Protein AF-A0A962EEI7-F1 (afdb_monomer)

Mean predicted aligned error: 3.27 Å

Sequence (74 aa):
MDFRILGLDPAPFAPFYGAPDDELRSHNILRLRVDSPVGYPDRIELRDAAVGEHVLLLNHLYLDVASPYRGRHA

pLDDT: mean 94.7, std 5.78, range [57.88, 98.25]

Solvent-accessible surface area (backbone atoms only — not comparable to full-atom values): 4768 Å² total; per-residue (Å²): 138,87,83,82,89,75,46,50,77,60,73,88,53,52,80,60,64,87,50,54,70,68,61,34,47,76,72,65,31,43,82,42,72,35,85,45,73,64,93,46,74,36,60,49,81,68,41,60,44,53,62,74,41,75,46,77,50,46,61,47,70,81,36,93,49,104,52,99,74,49,37,63,53,108

Radius of gyration: 14.07 Å; Cα contacts (8 Å, |Δi|>4): 93; chains: 1; bounding box: 35×32×29 Å

Structure (mmCIF, N/CA/C/O backbone):
data_AF-A0A962EEI7-F1
#
_entry.id   AF-A0A962EEI7-F1
#
loop_
_atom_site.group_PDB
_atom_site.id
_atom_site.type_symbol
_atom_site.label_atom_id
_atom_site.label_alt_id
_atom_site.label_comp_id
_atom_site.label_asym_id
_atom_site.label_entity_id
_atom_site.label_seq_id
_atom_site.pdbx_PDB_ins_code
_atom_site.Cartn_x
_atom_site.Cartn_y
_atom_site.Cartn_z
_atom_site.occupancy
_atom_site.B_iso_or_equiv
_atom_site.auth_seq_id
_atom_site.auth_comp_id
_atom_site.auth_asym_id
_atom_site.auth_atom_id
_atom_site.pdbx_PDB_model_num
ATOM 1 N N . MET A 1 1 ? 21.415 20.872 6.592 1.00 57.88 1 MET A N 1
ATOM 2 C CA . MET A 1 1 ? 21.546 19.800 5.582 1.00 57.88 1 MET A CA 1
ATOM 3 C C . MET A 1 1 ? 20.188 19.159 5.574 1.00 57.88 1 MET A C 1
ATOM 5 O O . MET A 1 1 ? 19.853 18.459 6.521 1.00 57.88 1 MET A O 1
ATOM 9 N N . ASP A 1 2 ? 19.376 19.543 4.599 1.00 87.06 2 ASP A N 1
ATOM 10 C CA . ASP A 1 2 ? 17.928 19.435 4.726 1.00 87.06 2 ASP A CA 1
ATOM 11 C C . ASP A 1 2 ? 17.475 18.354 3.757 1.00 87.06 2 ASP A C 1
ATOM 13 O O . ASP A 1 2 ? 17.592 18.501 2.542 1.00 87.06 2 ASP A O 1
ATOM 17 N N . PHE A 1 3 ? 17.025 17.230 4.300 1.00 89.19 3 PHE A N 1
ATOM 18 C CA . PHE A 1 3 ? 16.401 16.174 3.518 1.00 89.19 3 PHE A CA 1
ATOM 19 C C . PHE A 1 3 ? 14.883 16.349 3.554 1.00 89.19 3 PHE A C 1
ATOM 21 O O . PHE A 1 3 ? 14.320 16.888 4.508 1.00 89.19 3 PHE A O 1
ATOM 28 N N . ARG A 1 4 ? 14.215 15.882 2.499 1.00 92.94 4 ARG A N 1
ATOM 29 C CA . ARG A 1 4 ? 12.757 15.779 2.439 1.00 92.94 4 ARG A CA 1
ATOM 30 C C . ARG A 1 4 ? 12.387 14.320 2.268 1.00 92.94 4 ARG A C 1
ATOM 32 O O . ARG A 1 4 ? 12.951 13.639 1.417 1.00 92.94 4 ARG A O 1
ATOM 39 N N . ILE A 1 5 ? 11.439 13.870 3.075 1.00 93.19 5 ILE A N 1
ATOM 40 C CA . ILE A 1 5 ? 10.821 12.558 2.935 1.00 93.19 5 ILE A CA 1
ATOM 41 C C . ILE A 1 5 ? 9.503 12.792 2.205 1.00 93.19 5 ILE A C 1
ATOM 43 O O . ILE A 1 5 ? 8.703 13.623 2.630 1.00 93.19 5 ILE A O 1
ATOM 47 N N . LEU A 1 6 ? 9.326 12.109 1.081 1.00 94.94 6 LEU A N 1
ATOM 48 C CA . LEU A 1 6 ? 8.114 12.154 0.272 1.00 94.94 6 LEU A CA 1
ATOM 49 C C . LEU A 1 6 ? 7.491 10.764 0.275 1.00 94.94 6 LEU A C 1
ATOM 51 O O . LEU A 1 6 ? 8.211 9.765 0.354 1.00 94.94 6 LEU A O 1
ATOM 55 N N . GLY A 1 7 ? 6.166 10.710 0.212 1.00 95.94 7 GLY A N 1
ATOM 56 C CA . GLY A 1 7 ? 5.475 9.449 0.011 1.00 95.94 7 GLY A CA 1
ATOM 57 C C . GLY A 1 7 ? 5.616 8.936 -1.418 1.00 95.94 7 GLY A C 1
ATOM 58 O O . GLY A 1 7 ? 6.191 9.592 -2.292 1.00 95.94 7 GLY A O 1
ATOM 59 N N . LEU A 1 8 ? 5.106 7.730 -1.633 1.00 95.56 8 LEU A N 1
ATOM 60 C CA . LEU A 1 8 ? 5.076 7.086 -2.938 1.00 95.56 8 LEU A CA 1
ATOM 61 C C . LEU A 1 8 ? 4.151 7.841 -3.900 1.00 95.56 8 LEU A C 1
ATOM 63 O O . LEU A 1 8 ? 3.142 8.412 -3.493 1.00 95.56 8 LEU A O 1
ATOM 67 N N . ASP A 1 9 ? 4.477 7.797 -5.191 1.00 95.31 9 ASP A N 1
ATOM 68 C CA . ASP A 1 9 ? 3.571 8.262 -6.241 1.00 95.31 9 ASP A CA 1
ATOM 69 C C . ASP A 1 9 ? 2.280 7.416 -6.209 1.00 95.31 9 ASP A C 1
ATOM 71 O O . ASP A 1 9 ? 2.379 6.187 -6.243 1.00 95.31 9 ASP A O 1
ATOM 75 N N . PRO A 1 10 ? 1.076 8.014 -6.130 1.00 96.06 10 PRO A N 1
ATOM 76 C CA . PRO A 1 10 ? -0.179 7.268 -6.183 1.00 96.06 10 PRO A CA 1
ATOM 77 C C . PRO A 1 10 ? -0.474 6.649 -7.558 1.00 96.06 10 PRO A C 1
ATOM 79 O O . PRO A 1 10 ? -1.249 5.693 -7.634 1.00 96.06 10 PRO A O 1
ATOM 82 N N . ALA A 1 11 ? 0.102 7.172 -8.648 1.00 96.62 11 ALA A N 1
ATOM 83 C CA . ALA A 1 11 ? -0.266 6.785 -10.012 1.00 96.62 11 ALA A CA 1
ATOM 84 C C . ALA A 1 11 ? -0.147 5.271 -10.308 1.00 96.62 11 ALA A C 1
ATOM 86 O O . ALA A 1 11 ? -1.068 4.728 -10.922 1.00 96.62 11 ALA A O 1
ATOM 87 N N . PRO A 1 12 ? 0.890 4.543 -9.842 1.00 93.94 12 PRO A N 1
ATOM 88 C CA . PRO A 1 12 ? 0.999 3.094 -10.034 1.00 93.94 12 PRO A CA 1
ATOM 89 C C . PRO A 1 12 ? -0.075 2.271 -9.310 1.00 93.94 12 PRO A C 1
ATOM 91 O O . PRO A 1 12 ? -0.309 1.122 -9.678 1.00 93.94 12 PRO A O 1
ATOM 94 N N . PHE A 1 13 ? -0.712 2.827 -8.275 1.00 95.19 13 PHE A N 1
ATOM 95 C CA . PHE A 1 13 ? -1.715 2.130 -7.465 1.00 95.19 13 PHE A CA 1
ATOM 96 C C . PHE A 1 13 ? -3.149 2.487 -7.858 1.00 95.19 13 PHE A C 1
ATOM 98 O O . PHE A 1 13 ? -4.067 1.720 -7.571 1.00 95.19 13 PHE A O 1
ATOM 105 N N . ALA A 1 14 ? -3.335 3.613 -8.556 1.00 96.06 14 ALA A N 1
ATOM 106 C CA . ALA A 1 14 ? -4.633 4.109 -9.001 1.00 96.06 14 ALA A CA 1
ATOM 107 C C . ALA A 1 14 ? -5.519 3.067 -9.717 1.00 96.06 14 ALA A C 1
ATOM 109 O O . ALA A 1 14 ? -6.718 3.055 -9.438 1.00 96.06 14 ALA A O 1
ATOM 110 N N . PRO A 1 15 ? -4.992 2.154 -10.564 1.00 96.19 15 PRO A N 1
ATOM 111 C CA . PRO A 1 15 ? -5.814 1.115 -11.191 1.00 96.19 15 PRO A CA 1
ATOM 112 C C . PRO A 1 15 ? -6.512 0.173 -10.199 1.00 96.19 15 PRO A C 1
ATOM 114 O O . PRO A 1 15 ? -7.560 -0.378 -10.513 1.00 96.19 15 PRO A O 1
ATOM 117 N N . PHE A 1 16 ? -5.962 -0.005 -8.995 1.00 96.62 16 PHE A N 1
ATOM 118 C CA . PHE A 1 16 ? -6.528 -0.886 -7.969 1.00 96.62 16 PHE A CA 1
ATOM 119 C C . PHE A 1 16 ? -7.576 -0.185 -7.093 1.00 96.62 16 PHE A C 1
ATOM 121 O O . PHE A 1 16 ? -8.267 -0.831 -6.296 1.00 96.62 16 PHE A O 1
ATOM 128 N N . TYR A 1 17 ? -7.711 1.138 -7.208 1.00 94.69 17 TYR A N 1
ATOM 129 C CA . TYR A 1 17 ? -8.681 1.903 -6.433 1.00 94.69 17 TYR A CA 1
ATOM 130 C C . TYR A 1 17 ? -10.089 1.597 -6.944 1.00 94.69 17 TYR A C 1
ATOM 132 O O . TYR A 1 17 ? -10.449 1.911 -8.072 1.00 94.69 17 TYR A O 1
ATOM 140 N N . GLY A 1 18 ? -10.894 0.947 -6.102 1.00 93.62 18 GLY A N 1
ATOM 141 C CA . GLY A 1 18 ? -12.246 0.517 -6.464 1.00 93.62 18 GLY A CA 1
ATOM 142 C C . GLY A 1 18 ? -12.323 -0.782 -7.273 1.00 93.62 18 GLY A C 1
ATOM 143 O O . GLY A 1 18 ? -13.435 -1.255 -7.498 1.00 93.62 18 GLY A O 1
ATOM 144 N N . ALA A 1 19 ? -11.192 -1.404 -7.632 1.00 97.50 19 ALA A N 1
ATOM 145 C CA . ALA A 1 19 ? -11.183 -2.721 -8.269 1.00 97.50 19 ALA A CA 1
ATOM 146 C C . ALA A 1 19 ? -11.904 -3.765 -7.387 1.00 97.50 19 ALA A C 1
ATOM 148 O O . ALA A 1 19 ? -11.856 -3.664 -6.151 1.00 97.50 19 ALA A O 1
ATOM 149 N N . PRO A 1 20 ? -12.609 -4.743 -7.972 1.00 97.88 20 PRO A N 1
ATOM 150 C CA . PRO A 1 20 ? -13.302 -5.764 -7.203 1.00 97.88 20 PRO A CA 1
ATOM 151 C C . PRO A 1 20 ? -12.299 -6.707 -6.517 1.00 97.88 20 PRO A C 1
ATOM 153 O O . PRO A 1 20 ? -11.149 -6.855 -6.933 1.00 97.88 20 PRO A O 1
ATOM 156 N N . ASP A 1 21 ? -12.710 -7.323 -5.408 1.00 97.94 21 ASP A N 1
ATOM 157 C CA . ASP A 1 21 ? -11.784 -8.083 -4.561 1.00 97.94 21 ASP A CA 1
ATOM 158 C C . ASP A 1 21 ? -11.189 -9.321 -5.261 1.00 97.94 21 ASP A C 1
ATOM 160 O O . ASP A 1 21 ? -10.123 -9.795 -4.878 1.00 97.94 21 ASP A O 1
ATOM 164 N N . ASP A 1 22 ? -11.875 -9.901 -6.243 1.00 97.94 22 ASP A N 1
ATOM 165 C CA . ASP A 1 22 ? -11.366 -10.995 -7.077 1.00 97.94 22 ASP A CA 1
ATOM 166 C C . ASP A 1 22 ? -10.223 -10.535 -7.993 1.00 97.94 22 ASP A C 1
ATOM 168 O O . ASP A 1 22 ? -9.184 -11.198 -8.049 1.00 97.94 22 ASP A O 1
ATOM 172 N N . GLU A 1 23 ? -10.362 -9.365 -8.618 1.00 97.88 23 GLU A N 1
ATOM 173 C CA . GLU A 1 23 ? -9.291 -8.727 -9.385 1.00 97.88 23 GLU A CA 1
ATOM 174 C C . GLU A 1 23 ? -8.093 -8.414 -8.482 1.00 97.88 23 GLU A C 1
ATOM 176 O O . GLU A 1 23 ? -6.976 -8.841 -8.777 1.00 97.88 23 GLU A O 1
ATOM 181 N N . LEU A 1 24 ? -8.315 -7.784 -7.322 1.00 98.12 24 LEU A N 1
ATOM 182 C CA . LEU A 1 24 ? -7.245 -7.505 -6.354 1.00 98.12 24 LEU A CA 1
ATOM 183 C C . LEU A 1 24 ? -6.497 -8.782 -5.945 1.00 98.12 24 LEU A C 1
ATOM 185 O O . LEU A 1 24 ? -5.263 -8.823 -5.976 1.00 98.12 24 LEU A O 1
ATOM 189 N N . ARG A 1 25 ? -7.229 -9.858 -5.631 1.00 97.38 25 ARG A N 1
ATOM 190 C CA . ARG A 1 25 ? -6.627 -11.149 -5.265 1.00 97.38 25 ARG A CA 1
ATOM 191 C C . ARG A 1 25 ? -5.799 -11.746 -6.399 1.00 97.38 25 ARG A C 1
ATOM 193 O O . ARG A 1 25 ? -4.747 -12.315 -6.114 1.00 97.38 25 ARG A O 1
ATOM 200 N N . SER A 1 26 ? -6.207 -11.581 -7.659 1.00 96.94 26 SER A N 1
ATOM 201 C CA . SER A 1 26 ? -5.418 -12.041 -8.814 1.00 96.94 26 SER A CA 1
ATOM 202 C C . SER A 1 26 ? -4.042 -11.358 -8.901 1.00 96.94 26 SER A C 1
ATOM 204 O O . SER A 1 26 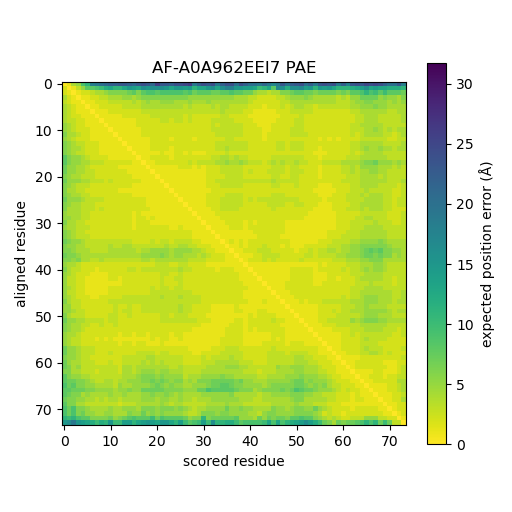? -3.068 -11.962 -9.354 1.00 96.94 26 SER A O 1
ATOM 206 N N . HIS A 1 27 ? -3.934 -10.138 -8.365 1.00 95.06 27 HIS A N 1
ATOM 207 C CA . HIS A 1 27 ? -2.694 -9.373 -8.246 1.00 95.06 27 HIS A CA 1
ATOM 208 C C . HIS A 1 27 ? -1.946 -9.586 -6.913 1.00 95.06 27 HIS A C 1
ATOM 210 O O . HIS A 1 27 ? -0.905 -8.966 -6.697 1.00 95.06 27 HIS A O 1
ATOM 216 N N . ASN A 1 28 ? -2.404 -10.492 -6.039 1.00 95.69 28 ASN A N 1
ATOM 217 C CA . ASN A 1 28 ? -1.920 -10.656 -4.657 1.00 95.69 28 ASN A CA 1
ATOM 218 C C . ASN A 1 28 ? -2.074 -9.384 -3.803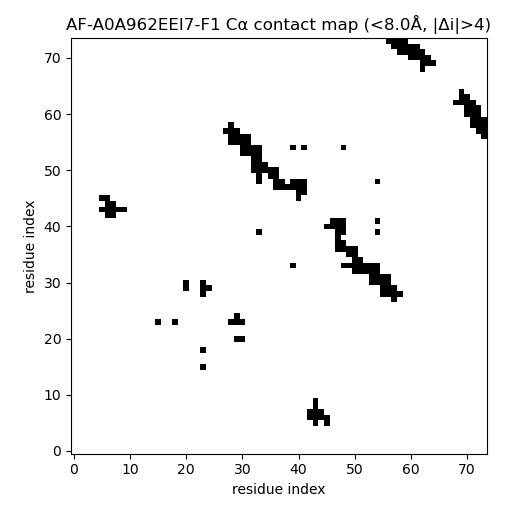 1.00 95.69 28 ASN A C 1
ATOM 220 O O . ASN A 1 28 ? -1.202 -9.057 -2.996 1.00 95.69 28 ASN A O 1
ATOM 224 N N . ILE A 1 29 ? -3.180 -8.666 -3.999 1.00 97.31 29 ILE A N 1
ATOM 225 C CA . ILE A 1 29 ? -3.549 -7.467 -3.249 1.00 97.31 29 ILE A CA 1
ATOM 226 C C . ILE A 1 29 ? -4.746 -7.800 -2.360 1.00 97.31 29 ILE A C 1
ATOM 228 O O . ILE A 1 29 ? -5.688 -8.470 -2.789 1.00 97.31 29 ILE A O 1
ATOM 232 N N . LEU A 1 30 ? -4.723 -7.317 -1.119 1.00 97.44 30 LEU A N 1
ATOM 233 C CA . LEU A 1 30 ? -5.847 -7.431 -0.192 1.00 97.44 30 LEU A CA 1
ATOM 234 C C . LEU A 1 30 ? -6.390 -6.048 0.146 1.00 97.44 30 LEU A C 1
ATOM 236 O O . LEU A 1 30 ? -5.638 -5.154 0.524 1.00 97.44 30 LEU A O 1
ATOM 240 N N . ARG A 1 31 ? -7.711 -5.888 0.065 1.00 97.75 31 ARG A N 1
ATOM 241 C CA . ARG A 1 31 ? -8.392 -4.740 0.659 1.00 97.75 31 ARG A CA 1
ATOM 242 C C . ARG A 1 31 ? -8.622 -5.019 2.137 1.00 97.75 31 ARG A C 1
ATOM 244 O O . ARG A 1 31 ? -9.255 -6.014 2.483 1.00 97.75 31 ARG A O 1
ATOM 251 N N . LEU A 1 32 ? -8.135 -4.130 2.992 1.00 97.25 32 LEU A N 1
ATOM 252 C CA . LEU A 1 32 ? -8.350 -4.189 4.433 1.00 97.25 32 LEU A CA 1
ATOM 253 C C . LEU A 1 32 ? -9.182 -2.990 4.871 1.00 97.25 32 LEU A C 1
ATOM 255 O O . LEU A 1 32 ? -9.012 -1.887 4.351 1.00 97.25 32 LEU A O 1
ATOM 259 N N . ARG A 1 33 ? -10.075 -3.208 5.835 1.00 97.62 33 ARG A N 1
ATOM 260 C CA . ARG A 1 33 ? -10.754 -2.125 6.543 1.00 97.62 33 ARG A CA 1
ATOM 261 C C . ARG A 1 33 ? -9.938 -1.783 7.780 1.00 97.62 33 ARG A C 1
ATOM 263 O O . ARG A 1 33 ? -9.632 -2.675 8.564 1.00 97.62 33 ARG A O 1
ATOM 270 N N . VAL A 1 34 ? -9.624 -0.507 7.954 1.00 98.25 34 VAL A N 1
ATOM 271 C CA . VAL A 1 34 ? -8.868 -0.019 9.108 1.00 98.25 34 VAL A CA 1
ATOM 272 C C . VAL A 1 34 ? -9.733 -0.138 10.361 1.00 98.25 34 VAL A C 1
ATOM 274 O O . VAL A 1 34 ? -10.787 0.498 10.459 1.00 98.25 34 VAL A O 1
ATOM 277 N N . ASP A 1 35 ? -9.292 -0.960 11.309 1.00 98.00 35 ASP A N 1
ATOM 278 C CA . ASP A 1 35 ? -9.982 -1.242 12.576 1.00 98.00 35 ASP A CA 1
ATOM 279 C C . ASP A 1 35 ? -9.272 -0.654 13.809 1.00 98.00 35 ASP A C 1
ATOM 281 O O . ASP A 1 35 ? -9.832 -0.643 14.904 1.00 98.00 35 ASP A O 1
ATOM 285 N N . SER A 1 36 ? -8.069 -0.111 13.619 1.00 97.19 36 SER A N 1
ATOM 286 C CA . SER A 1 36 ? -7.221 0.479 14.652 1.00 97.19 36 SER A CA 1
ATOM 287 C C . SER A 1 36 ? -6.593 1.777 14.132 1.00 97.19 36 SER A C 1
ATOM 289 O O . SER A 1 36 ? -6.266 1.855 12.950 1.00 97.19 36 SER A O 1
ATOM 291 N N . PRO A 1 37 ? -6.387 2.795 14.990 1.00 93.56 37 PRO A N 1
ATOM 292 C CA . PRO A 1 37 ? -5.745 4.055 14.601 1.00 93.56 37 PRO A CA 1
ATOM 293 C C . PRO A 1 37 ? -4.250 3.921 14.262 1.00 93.56 37 PRO A C 1
ATOM 295 O O . PRO A 1 37 ? -3.643 4.895 13.833 1.00 93.56 37 PRO A O 1
ATOM 298 N N . VAL A 1 38 ? -3.648 2.750 14.495 1.00 94.25 38 VAL A N 1
ATOM 299 C CA . VAL A 1 38 ? -2.252 2.432 14.162 1.00 94.25 38 VAL A CA 1
ATOM 300 C C . VAL A 1 38 ? -2.156 1.047 13.532 1.00 94.25 38 VAL A C 1
ATOM 302 O O . VAL A 1 38 ? -2.974 0.169 13.829 1.00 94.25 38 VAL A O 1
ATOM 305 N N . GLY A 1 39 ? -1.121 0.839 12.715 1.00 94.06 39 GLY A N 1
ATOM 306 C CA . GLY A 1 39 ? -0.834 -0.450 12.067 1.00 94.06 39 GLY A CA 1
ATOM 307 C C . GLY A 1 39 ? -1.266 -0.522 10.601 1.00 94.06 39 GLY A C 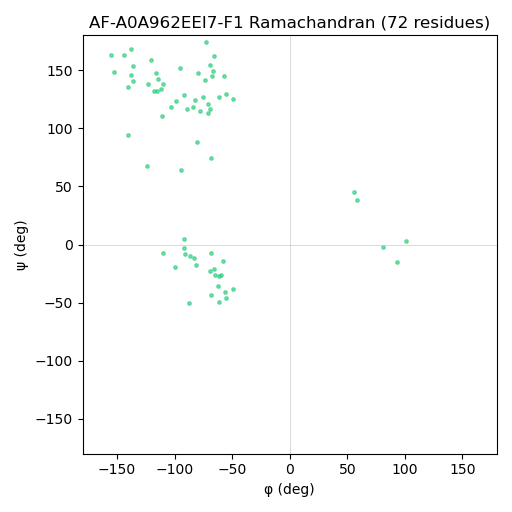1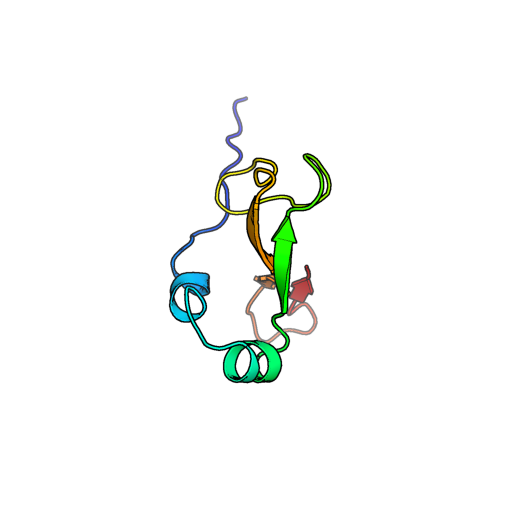
ATOM 308 O O . GLY A 1 39 ? -1.064 -1.549 9.957 1.00 94.06 39 GLY A O 1
ATOM 309 N N . TYR A 1 40 ? -1.789 0.582 10.065 1.00 96.81 40 TYR A N 1
ATOM 310 C CA . TYR A 1 40 ? -2.207 0.725 8.673 1.00 96.81 40 TYR A CA 1
ATOM 311 C C . TYR A 1 40 ? -1.485 1.924 8.036 1.00 96.81 40 TYR A C 1
ATOM 313 O O . TYR A 1 40 ? -2.120 2.943 7.759 1.00 96.81 40 TYR A O 1
ATOM 321 N N . PRO A 1 41 ? -0.152 1.851 7.846 1.00 95.94 41 PRO A N 1
ATOM 322 C CA . PRO A 1 41 ? 0.620 2.976 7.337 1.00 95.94 41 PRO A CA 1
ATOM 323 C C . PRO A 1 41 ? 0.316 3.232 5.857 1.00 95.94 41 PRO A C 1
ATOM 325 O O . PRO A 1 41 ? 0.576 2.388 4.998 1.00 95.94 41 PRO A O 1
ATOM 328 N N . ASP A 1 42 ? -0.154 4.436 5.555 1.00 96.12 42 ASP A N 1
ATOM 329 C CA . ASP A 1 42 ? -0.246 4.969 4.205 1.00 96.12 42 ASP A CA 1
ATOM 330 C C . ASP A 1 42 ? 1.144 5.440 3.752 1.00 96.12 42 ASP A C 1
ATOM 332 O O . ASP A 1 42 ? 1.743 6.367 4.307 1.00 96.12 42 ASP A O 1
ATOM 336 N N . ARG A 1 43 ? 1.683 4.773 2.729 1.00 96.12 43 ARG A N 1
ATOM 337 C CA . ARG A 1 43 ? 3.007 5.076 2.169 1.00 96.12 43 ARG A CA 1
ATOM 338 C C . ARG A 1 43 ? 2.991 6.218 1.149 1.00 96.12 43 ARG A C 1
ATOM 340 O O . ARG A 1 43 ? 4.065 6.694 0.796 1.00 96.12 43 ARG A O 1
ATOM 347 N N . ILE A 1 44 ? 1.821 6.651 0.688 1.00 95.94 44 ILE A N 1
ATOM 348 C CA . ILE A 1 44 ? 1.616 7.776 -0.235 1.00 95.94 44 ILE A CA 1
ATOM 349 C C . ILE A 1 44 ? 1.493 9.079 0.560 1.00 95.94 44 ILE A C 1
ATOM 351 O O . ILE A 1 44 ? 2.199 10.044 0.282 1.00 95.94 44 ILE A O 1
ATOM 355 N N . GLU A 1 45 ? 0.638 9.105 1.581 1.00 96.44 45 GLU A N 1
ATOM 356 C CA . GLU A 1 45 ? 0.407 10.308 2.396 1.00 96.44 45 GLU A CA 1
ATOM 357 C C . GLU A 1 45 ? 1.325 10.398 3.627 1.00 96.44 45 GLU A C 1
ATOM 359 O O . GLU A 1 45 ? 1.372 11.436 4.283 1.00 96.44 45 GLU A O 1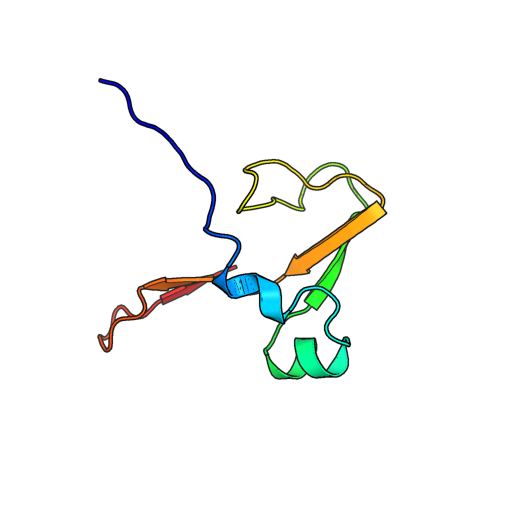
ATOM 364 N N . LEU A 1 46 ? 2.090 9.338 3.925 1.00 96.06 46 LEU A N 1
ATOM 365 C CA . LEU A 1 46 ? 2.989 9.241 5.084 1.00 96.06 46 LEU A CA 1
ATOM 366 C C . LEU A 1 46 ? 2.277 9.477 6.427 1.00 96.06 46 LEU A C 1
ATOM 368 O O . LEU A 1 46 ? 2.783 10.180 7.305 1.00 96.06 46 LEU A O 1
ATOM 372 N N . ARG A 1 47 ? 1.112 8.851 6.597 1.00 96.06 47 ARG A N 1
ATOM 373 C CA . ARG A 1 47 ? 0.316 8.866 7.832 1.00 96.06 47 ARG A CA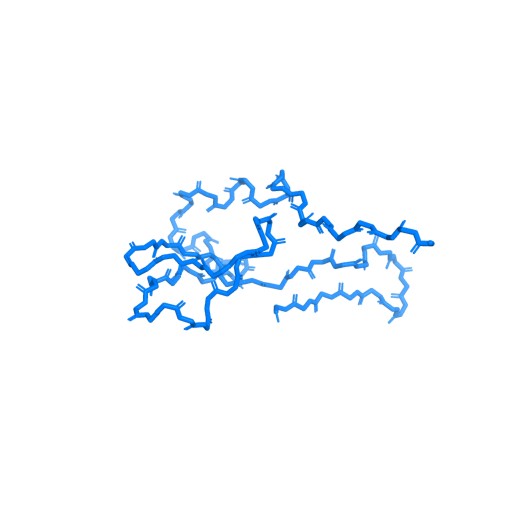 1
ATOM 374 C C . ARG A 1 47 ? -0.245 7.481 8.128 1.00 96.06 47 ARG A C 1
ATOM 376 O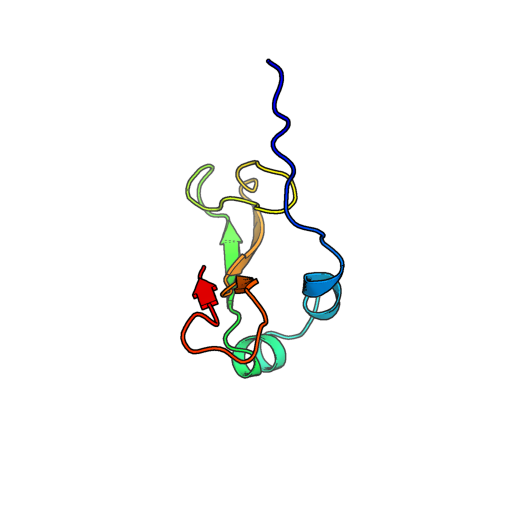 O . ARG A 1 47 ? -0.246 6.618 7.259 1.00 96.06 47 ARG A O 1
ATOM 383 N N . ASP A 1 48 ? -0.777 7.273 9.323 1.00 96.12 48 ASP A N 1
ATOM 384 C CA . ASP A 1 48 ? -1.684 6.149 9.544 1.00 96.12 48 ASP A CA 1
ATOM 385 C C . ASP A 1 48 ? -3.046 6.429 8.887 1.00 96.12 48 ASP A C 1
ATOM 387 O O . ASP A 1 48 ? -3.556 7.560 8.887 1.00 96.12 48 ASP A O 1
ATOM 391 N N . ALA A 1 49 ? -3.634 5.387 8.306 1.00 97.38 49 ALA A N 1
ATOM 392 C CA . ALA A 1 49 ? -5.000 5.433 7.814 1.00 97.38 49 ALA A CA 1
ATOM 393 C C . ALA A 1 49 ? -5.994 5.565 8.983 1.00 97.38 49 ALA A C 1
ATOM 395 O O . ALA A 1 49 ? -5.779 5.034 10.075 1.00 97.38 49 ALA A O 1
ATOM 396 N N . ALA A 1 50 ? -7.089 6.290 8.772 1.00 97.44 50 ALA A N 1
ATOM 397 C CA . ALA A 1 50 ? -8.104 6.514 9.792 1.00 97.44 50 ALA A CA 1
ATOM 398 C C . ALA A 1 50 ? -9.044 5.305 9.918 1.00 97.44 50 ALA A C 1
ATOM 400 O O . ALA A 1 50 ? -9.370 4.634 8.938 1.00 97.44 50 ALA A O 1
ATOM 401 N N . VAL A 1 51 ? -9.535 5.042 11.133 1.00 98.12 51 VAL A N 1
ATOM 402 C CA . VAL A 1 51 ? -10.503 3.962 11.388 1.00 98.12 51 VAL A CA 1
ATOM 403 C C . VAL A 1 51 ? -11.733 4.123 10.491 1.00 98.12 51 VAL A C 1
ATOM 405 O O . VAL A 1 51 ? -12.353 5.183 10.444 1.00 98.12 51 VAL A O 1
ATOM 408 N N . GLY A 1 52 ? -12.104 3.044 9.801 1.00 97.94 52 GLY A N 1
ATOM 409 C CA . GLY A 1 52 ? -13.193 3.028 8.825 1.00 97.94 52 GLY A CA 1
ATOM 410 C C . GLY A 1 52 ? -12.768 3.281 7.375 1.00 97.94 52 GLY A C 1
ATOM 411 O O . GLY A 1 52 ? -13.550 2.953 6.480 1.00 97.94 52 GLY A O 1
ATOM 412 N N . GLU A 1 53 ? -11.553 3.781 7.124 1.00 97.38 53 GLU A N 1
ATOM 413 C CA . GLU A 1 53 ? -10.973 3.817 5.778 1.00 97.38 53 GLU A CA 1
ATOM 414 C C . GLU A 1 53 ? -10.705 2.395 5.254 1.00 97.38 53 GLU A C 1
ATOM 416 O O . GLU A 1 53 ? -10.663 1.412 6.005 1.00 97.38 53 GLU A O 1
ATOM 421 N N . HIS A 1 54 ? -10.528 2.288 3.937 1.00 97.25 54 HIS A N 1
ATOM 422 C CA . HIS A 1 54 ? -10.058 1.068 3.290 1.00 97.25 54 HIS A CA 1
ATOM 423 C C . HIS A 1 54 ? -8.667 1.309 2.721 1.00 97.25 54 HIS A C 1
ATOM 425 O O . HIS A 1 54 ? -8.444 2.303 2.034 1.00 97.25 54 HIS A O 1
ATOM 431 N N . VAL A 1 55 ? -7.763 0.368 2.966 1.00 97.31 55 VAL A N 1
ATOM 432 C CA . VAL A 1 55 ? -6.392 0.395 2.449 1.00 97.31 55 VAL A CA 1
ATOM 433 C C . VAL A 1 55 ? -6.120 -0.836 1.595 1.00 97.31 55 VAL A C 1
ATOM 435 O O . VAL A 1 55 ? -6.798 -1.862 1.716 1.00 97.31 55 VAL A O 1
ATOM 438 N N . LEU A 1 56 ? -5.118 -0.736 0.725 1.00 97.44 56 LEU A N 1
ATOM 439 C CA . LEU A 1 56 ? -4.626 -1.854 -0.071 1.00 97.44 56 LEU A CA 1
ATOM 440 C C . LEU A 1 56 ? -3.318 -2.372 0.529 1.00 97.44 56 LEU A C 1
ATOM 442 O O . LEU A 1 56 ? -2.322 -1.656 0.575 1.00 97.44 56 LEU A O 1
ATOM 446 N N . LEU A 1 57 ? -3.318 -3.632 0.957 1.00 97.00 57 LEU A N 1
ATOM 447 C CA . LEU A 1 57 ? -2.114 -4.360 1.336 1.00 97.00 57 LEU A CA 1
ATOM 448 C C . LEU A 1 57 ? -1.541 -5.046 0.095 1.00 97.00 57 LEU A C 1
ATOM 450 O O . LEU A 1 57 ? -2.181 -5.922 -0.491 1.00 97.00 57 LEU A O 1
ATOM 454 N N . LEU A 1 58 ? -0.336 -4.641 -0.299 1.00 95.62 58 LEU A N 1
ATOM 455 C CA . LEU A 1 58 ? 0.371 -5.145 -1.473 1.00 95.62 58 LEU A CA 1
ATOM 456 C C . LEU A 1 58 ? 1.880 -4.963 -1.326 1.00 95.62 58 LEU A C 1
ATOM 458 O O . LEU A 1 58 ? 2.337 -4.156 -0.524 1.00 95.62 58 LEU A O 1
ATOM 462 N N . ASN A 1 59 ? 2.656 -5.673 -2.145 1.00 94.12 59 ASN A N 1
ATOM 463 C CA . ASN A 1 59 ? 4.098 -5.448 -2.233 1.00 94.12 59 ASN A CA 1
ATOM 464 C C . ASN A 1 59 ? 4.406 -4.290 -3.195 1.00 94.12 59 ASN A C 1
ATOM 466 O O . ASN A 1 59 ? 4.147 -4.408 -4.394 1.00 94.12 59 ASN A O 1
ATOM 470 N N . H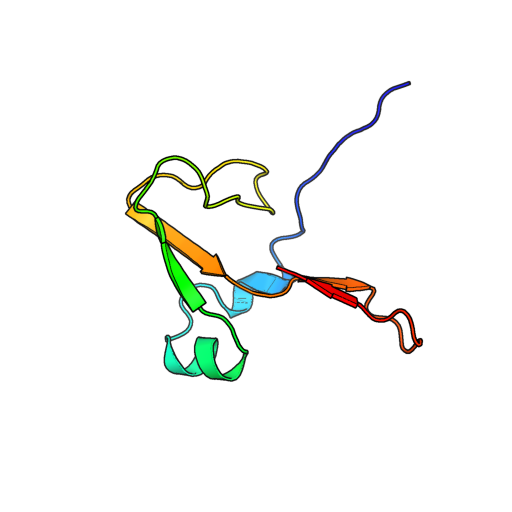IS A 1 60 ? 5.022 -3.214 -2.706 1.00 93.31 60 HIS A N 1
ATOM 471 C CA . HIS A 1 60 ? 5.539 -2.136 -3.543 1.00 93.31 60 HIS A CA 1
ATOM 472 C C . HIS A 1 60 ? 6.828 -2.571 -4.249 1.00 93.31 60 HIS A C 1
ATOM 474 O O . HIS A 1 60 ? 7.779 -3.029 -3.614 1.00 93.31 60 HIS A O 1
ATOM 480 N N . LEU A 1 61 ? 6.861 -2.416 -5.572 1.00 92.81 61 LEU A N 1
ATOM 481 C CA . LEU A 1 61 ? 8.022 -2.684 -6.416 1.00 92.81 61 LEU A CA 1
ATOM 482 C C . LEU A 1 61 ? 8.997 -1.500 -6.352 1.00 92.81 61 LEU A C 1
ATOM 484 O O . LEU A 1 61 ? 8.914 -0.574 -7.152 1.00 92.81 61 LEU A O 1
ATOM 488 N N . TYR A 1 62 ? 9.911 -1.533 -5.383 1.00 92.44 62 TYR A N 1
ATOM 489 C CA . TYR A 1 62 ? 10.857 -0.440 -5.131 1.00 92.44 62 TYR A CA 1
ATOM 490 C C . TYR A 1 62 ? 12.080 -0.463 -6.061 1.00 92.44 62 TYR A C 1
ATOM 492 O O . TYR A 1 62 ? 12.784 0.539 -6.179 1.00 92.44 62 TYR A O 1
ATOM 500 N N . LEU A 1 63 ? 12.364 -1.599 -6.711 1.00 93.50 63 LEU A N 1
ATOM 501 C CA . LEU A 1 63 ? 13.440 -1.712 -7.695 1.00 93.50 63 LEU A CA 1
ATOM 502 C C . LEU A 1 63 ? 13.001 -2.579 -8.877 1.00 93.50 63 LEU A C 1
ATOM 504 O O . LEU A 1 63 ? 13.139 -3.804 -8.843 1.00 93.50 63 LEU A O 1
ATOM 508 N N . ASP A 1 64 ? 12.500 -1.938 -9.935 1.00 93.75 64 ASP A N 1
ATOM 509 C CA . ASP A 1 64 ? 12.072 -2.609 -11.168 1.00 93.75 64 ASP A CA 1
ATOM 510 C C . ASP A 1 64 ? 13.174 -2.639 -12.231 1.00 93.75 64 ASP A C 1
ATOM 512 O O . ASP A 1 64 ? 13.089 -2.027 -13.292 1.00 93.75 64 ASP A O 1
ATOM 516 N N . VAL A 1 65 ? 14.263 -3.339 -11.920 1.00 95.81 65 VAL A N 1
ATOM 517 C CA . VAL A 1 65 ? 15.377 -3.538 -12.853 1.00 95.81 65 VAL A CA 1
ATOM 518 C C . VAL A 1 65 ? 15.597 -5.030 -13.031 1.00 95.81 65 VAL A C 1
ATOM 520 O O . VAL A 1 65 ? 15.583 -5.776 -12.053 1.00 95.81 65 VAL A O 1
ATOM 523 N N . ALA A 1 66 ? 15.835 -5.472 -14.269 1.00 95.19 66 ALA A N 1
ATOM 524 C CA . ALA A 1 66 ? 16.178 -6.855 -14.598 1.00 95.19 66 ALA A CA 1
ATOM 525 C C . ALA A 1 66 ? 17.581 -7.218 -14.071 1.00 95.19 66 ALA A C 1
ATOM 527 O O . ALA A 1 66 ? 18.559 -7.285 -14.809 1.00 95.19 66 ALA A O 1
ATOM 528 N N . SER A 1 67 ? 17.676 -7.413 -12.758 1.00 95.88 67 SER A N 1
ATOM 529 C CA . SER A 1 67 ? 18.889 -7.761 -12.027 1.00 95.88 67 SER A CA 1
ATOM 530 C C . SER A 1 67 ? 18.550 -8.721 -10.880 1.00 95.88 67 SER A C 1
ATOM 532 O O . SER A 1 67 ? 17.392 -8.767 -10.455 1.00 95.88 67 SER A O 1
ATOM 534 N N . PRO A 1 68 ? 19.539 -9.432 -10.308 1.00 96.25 68 PRO A N 1
ATOM 535 C CA . PRO A 1 68 ? 19.335 -10.234 -9.099 1.00 96.25 68 PRO A CA 1
ATOM 536 C C . PRO A 1 68 ? 18.816 -9.441 -7.887 1.00 96.25 68 PRO A C 1
ATOM 538 O O . PRO A 1 68 ? 18.356 -10.043 -6.925 1.00 96.25 68 PRO A O 1
ATOM 541 N N . TYR A 1 69 ? 18.880 -8.105 -7.929 1.00 94.88 69 TYR A N 1
ATOM 542 C CA . TYR A 1 69 ? 18.409 -7.220 -6.864 1.00 94.88 69 TYR A CA 1
ATOM 543 C C . TYR A 1 69 ?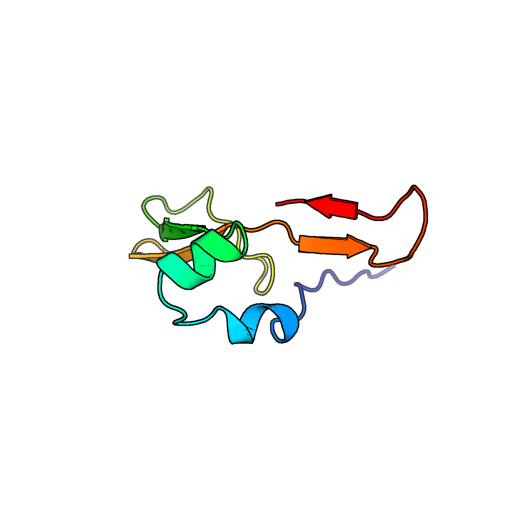 16.956 -6.760 -7.035 1.00 94.88 69 TYR A C 1
ATOM 545 O O . TYR A 1 69 ? 16.463 -6.049 -6.160 1.00 94.88 69 TYR A O 1
ATOM 553 N N . ARG A 1 70 ? 16.264 -7.135 -8.128 1.00 95.12 70 ARG A N 1
ATOM 554 C CA . ARG A 1 70 ? 14.853 -6.772 -8.353 1.00 95.12 70 ARG A CA 1
ATOM 555 C C . ARG A 1 70 ? 14.030 -7.080 -7.103 1.00 95.12 70 ARG A C 1
ATOM 557 O O . ARG A 1 70 ? 14.031 -8.215 -6.630 1.00 95.12 70 ARG A O 1
ATOM 564 N N . GLY A 1 71 ? 13.326 -6.080 -6.584 1.00 93.81 71 GLY A N 1
ATOM 565 C CA . GLY A 1 71 ? 12.786 -6.145 -5.231 1.00 93.81 71 GLY A CA 1
ATOM 566 C C . GLY A 1 71 ? 11.391 -5.558 -5.107 1.00 93.81 71 GLY A C 1
ATOM 567 O O . GLY A 1 71 ? 11.113 -4.477 -5.627 1.00 93.81 71 GLY A O 1
ATOM 568 N N . ARG A 1 72 ? 10.524 -6.278 -4.389 1.00 92.31 72 ARG A N 1
ATOM 569 C CA . ARG A 1 72 ? 9.197 -5.818 -3.971 1.00 92.31 72 ARG A CA 1
ATOM 570 C C . ARG A 1 72 ? 8.944 -6.191 -2.510 1.00 92.31 72 ARG A C 1
ATOM 572 O O . ARG A 1 72 ? 9.320 -7.292 -2.115 1.00 92.31 72 ARG A O 1
ATOM 579 N N . HIS A 1 73 ? 8.317 -5.311 -1.733 1.00 84.50 73 HIS A N 1
ATOM 580 C CA . HIS A 1 73 ? 7.987 -5.562 -0.322 1.00 84.50 73 HIS A CA 1
ATOM 581 C C . HIS A 1 73 ? 6.751 -4.757 0.111 1.00 84.50 73 HIS A C 1
ATOM 583 O O . HIS A 1 73 ? 6.527 -3.668 -0.417 1.00 84.50 73 HIS A O 1
ATOM 589 N N . ALA A 1 74 ? 5.961 -5.300 1.040 1.00 69.38 74 ALA A N 1
ATOM 590 C CA . ALA A 1 74 ? 4.824 -4.653 1.708 1.00 69.38 74 ALA A CA 1
ATOM 591 C C . ALA A 1 74 ? 5.220 -3.976 3.032 1.00 69.38 74 ALA A C 1
ATOM 593 O O . ALA A 1 74 ? 5.915 -4.645 3.828 1.00 69.38 74 ALA A O 1
#

Foldseek 3Di:
DDDDDAADDCVVVVVVVVDDQVVCVVQVKHKDAAQDQDDQADRHHRHRDDHRDIDIDDWQQPDDDPDPPRDTGD

Secondary structure (DSSP, 8-state):
---------STTTGGGTT--HHHHHHTT-EEEE--SSSS-EETTTTEEPPTT-EEEE--EEEE-SSSTT-EEE-